Protein AF-M3IQC2-F1 (afdb_monomer_lite)

Organism: NCBI:txid1001598

Radius of gyration: 20.01 Å; chains: 1; bounding box: 44×32×52 Å

Sequence (114 aa):
MTLTRDFWNPELYDILMQLRPGTAAFDFDNTLIRNDFGEAVMESFLLEGVPAYKGDISLLLGENGDKALSSRYQNPDLFRSIVLAQYETIQSKFGLEASYRWSSWIFRDILPKY

Foldseek 3Di:
DDDDPPPDDPVVNVVVVPDDDDDDDFDVAVTVDDHDPVVVVLLVLLLQLLVQQPDQCLVLQDPCRVVLVVCSHVPSVSNSVSLVVSLVVQCVPPNDVRSVVSSCSSCPNVDDPD

Secondary structure (DSSP, 8-state):
----GGGS-HHHHHHHHHPPS------STTTTSSS-HHHHHHHHHHHTT-SS--S-SHHHHGGGHHHHHHHTTT-HHHHHHHHHHHHHHHHHHH-HHHHHHHHGGGGTTTS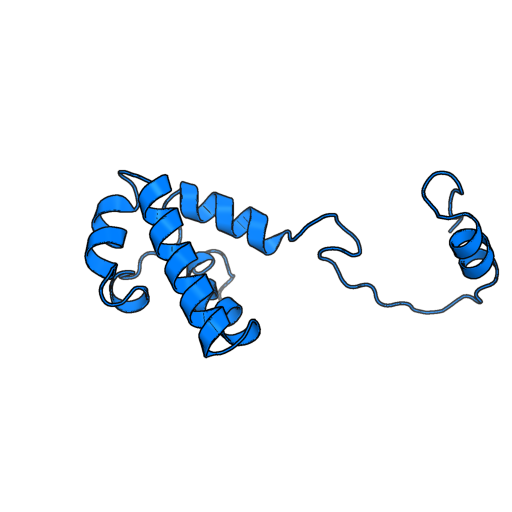---

Structure (mmCIF, N/CA/C/O backbone):
data_AF-M3IQC2-F1
#
_entry.id   AF-M3IQC2-F1
#
loop_
_atom_site.group_PDB
_atom_site.id
_atom_site.type_symbol
_atom_site.label_atom_id
_atom_site.label_alt_id
_atom_site.label_comp_id
_atom_site.label_asym_id
_atom_site.label_entity_id
_atom_site.label_seq_id
_atom_site.pdbx_PDB_ins_code
_atom_site.Cartn_x
_atom_site.Cartn_y
_atom_site.Cartn_z
_atom_site.occupancy
_atom_site.B_iso_or_equiv
_atom_site.auth_seq_id
_atom_site.auth_comp_id
_atom_site.auth_asym_id
_atom_site.auth_atom_id
_atom_site.pdbx_PDB_model_num
ATOM 1 N N . MET A 1 1 ? 20.625 -15.331 -23.340 1.00 54.50 1 MET A N 1
ATOM 2 C CA . MET A 1 1 ? 19.213 -15.006 -23.059 1.00 54.50 1 MET A CA 1
ATOM 3 C C . MET A 1 1 ? 18.643 -14.456 -24.350 1.00 54.50 1 MET A C 1
ATOM 5 O O . MET A 1 1 ? 19.270 -13.564 -24.906 1.00 54.50 1 MET A O 1
ATOM 9 N N . THR A 1 2 ? 17.567 -15.030 -24.878 1.00 69.25 2 THR A N 1
ATOM 10 C CA . THR A 1 2 ? 17.009 -14.615 -26.175 1.00 69.25 2 THR A CA 1
ATOM 11 C C . THR A 1 2 ? 15.663 -13.961 -25.900 1.00 69.25 2 THR A C 1
ATOM 13 O O . THR A 1 2 ? 14.755 -14.634 -25.420 1.00 69.25 2 THR A O 1
ATOM 16 N N . LEU A 1 3 ? 15.562 -12.647 -26.114 1.00 78.62 3 LEU A N 1
ATOM 17 C CA . LEU A 1 3 ? 14.300 -11.919 -25.989 1.00 78.62 3 LEU A CA 1
ATOM 18 C C . LEU A 1 3 ? 13.364 -12.353 -27.126 1.00 78.62 3 LEU A C 1
ATOM 20 O O . LEU A 1 3 ? 13.788 -12.456 -28.275 1.00 78.62 3 LEU A O 1
ATOM 24 N N . THR A 1 4 ? 12.097 -12.615 -26.816 1.00 83.50 4 THR A N 1
ATOM 25 C CA . THR A 1 4 ? 11.059 -12.902 -27.818 1.00 83.50 4 THR A CA 1
ATOM 26 C C . THR A 1 4 ? 10.393 -11.600 -28.251 1.00 83.50 4 THR A C 1
ATOM 28 O O . THR A 1 4 ? 10.013 -10.801 -27.397 1.00 83.50 4 THR A O 1
ATOM 31 N N . ARG A 1 5 ? 10.213 -11.384 -29.559 1.00 85.12 5 ARG A N 1
ATOM 32 C CA . ARG A 1 5 ? 9.647 -10.139 -30.115 1.00 85.12 5 ARG A CA 1
ATOM 33 C C . ARG A 1 5 ? 8.214 -9.849 -29.649 1.00 85.12 5 ARG A C 1
ATOM 35 O O . ARG A 1 5 ? 7.838 -8.687 -29.562 1.00 85.12 5 ARG A O 1
ATOM 42 N N . ASP A 1 6 ? 7.436 -10.881 -29.336 1.00 87.56 6 ASP A N 1
ATOM 43 C CA . ASP A 1 6 ? 5.971 -10.813 -29.203 1.00 87.56 6 ASP A CA 1
ATOM 44 C C . ASP A 1 6 ? 5.452 -9.859 -28.113 1.00 87.56 6 ASP A C 1
ATOM 46 O O . ASP A 1 6 ? 4.305 -9.423 -28.173 1.00 87.56 6 ASP A O 1
ATOM 50 N N . PHE A 1 7 ? 6.293 -9.508 -27.137 1.00 86.12 7 PHE A N 1
ATOM 51 C CA . PHE A 1 7 ? 5.912 -8.692 -25.978 1.00 86.12 7 PHE A CA 1
ATOM 52 C C . PHE A 1 7 ? 6.588 -7.317 -25.934 1.00 86.12 7 PHE A C 1
ATOM 54 O O . PHE A 1 7 ? 6.425 -6.588 -24.958 1.00 86.12 7 PHE A O 1
ATOM 61 N N . TRP A 1 8 ? 7.341 -6.949 -26.975 1.00 89.50 8 TRP A N 1
ATOM 62 C CA . TRP A 1 8 ? 8.081 -5.690 -27.025 1.00 89.50 8 TRP A CA 1
ATOM 63 C C . TRP A 1 8 ? 7.557 -4.776 -28.123 1.00 89.50 8 TRP A C 1
ATOM 65 O O . TRP A 1 8 ? 7.221 -5.212 -29.225 1.00 89.50 8 TRP A O 1
ATOM 75 N N . ASN A 1 9 ? 7.564 -3.471 -27.844 1.00 93.12 9 ASN A N 1
ATOM 76 C CA . ASN A 1 9 ? 7.503 -2.488 -28.916 1.00 93.12 9 ASN A CA 1
ATOM 77 C C . ASN A 1 9 ? 8.666 -2.764 -29.902 1.00 93.12 9 ASN A C 1
ATOM 79 O O . ASN A 1 9 ? 9.793 -2.952 -29.434 1.00 93.12 9 ASN A O 1
ATOM 83 N N . PRO A 1 10 ? 8.425 -2.786 -31.230 1.00 92.19 10 PRO A N 1
ATOM 84 C CA . PRO A 1 10 ? 9.456 -3.122 -32.212 1.00 92.19 10 PRO A CA 1
ATOM 85 C C . PRO A 1 10 ? 10.735 -2.284 -32.098 1.00 92.19 10 PRO A C 1
ATOM 87 O O . PRO A 1 10 ? 11.828 -2.834 -32.173 1.00 92.19 10 PRO A O 1
ATOM 90 N N . GLU A 1 11 ? 10.610 -0.981 -31.853 1.00 93.31 11 GLU A N 1
ATOM 91 C CA . GLU A 1 11 ? 11.754 -0.072 -31.740 1.00 93.31 11 GLU A CA 1
ATOM 92 C C . GLU A 1 11 ? 12.573 -0.365 -30.476 1.00 93.31 11 GLU A C 1
ATOM 94 O O . GLU A 1 11 ? 13.802 -0.403 -30.516 1.00 93.31 11 GLU A O 1
ATOM 99 N N . LEU A 1 12 ? 11.899 -0.650 -29.354 1.00 91.38 12 LEU A N 1
ATOM 100 C CA . LEU A 1 12 ? 12.570 -1.034 -28.108 1.00 91.38 12 LEU A CA 1
ATOM 101 C C . LEU A 1 12 ? 13.261 -2.393 -28.232 1.00 91.38 12 LEU A C 1
ATOM 103 O O . LEU A 1 12 ? 14.366 -2.560 -27.723 1.00 91.38 12 LEU A O 1
ATOM 107 N N . TYR A 1 13 ? 12.639 -3.351 -28.922 1.00 92.06 13 TYR A N 1
ATOM 108 C CA . TYR A 1 13 ? 13.244 -4.655 -29.187 1.00 92.06 13 TYR A CA 1
ATOM 109 C C . TYR A 1 13 ? 14.561 -4.509 -29.959 1.00 92.06 13 TYR A C 1
ATOM 111 O O . TYR A 1 13 ? 15.576 -5.077 -29.552 1.00 92.06 13 TYR A O 1
ATOM 119 N N . ASP A 1 14 ? 14.561 -3.712 -31.030 1.00 91.69 14 ASP A N 1
ATOM 120 C CA . ASP A 1 14 ? 15.750 -3.497 -31.855 1.00 91.69 14 ASP A CA 1
ATOM 121 C C . ASP A 1 14 ? 16.877 -2.823 -31.056 1.00 91.69 14 ASP A C 1
ATOM 123 O O . ASP A 1 14 ? 18.036 -3.225 -31.176 1.00 91.69 14 ASP A O 1
ATOM 127 N N . ILE A 1 15 ? 16.548 -1.866 -30.180 1.00 91.56 15 ILE A N 1
ATOM 128 C CA . ILE A 1 15 ? 17.515 -1.240 -29.265 1.00 91.56 15 ILE A CA 1
ATOM 129 C C . ILE A 1 15 ? 18.092 -2.274 -28.290 1.00 91.56 15 ILE A C 1
ATOM 131 O O . ILE A 1 15 ? 19.312 -2.376 -28.155 1.00 91.56 15 ILE A O 1
ATOM 135 N N . LEU A 1 16 ? 17.241 -3.062 -27.624 1.00 89.06 16 LEU A N 1
ATOM 136 C CA . LEU A 1 16 ? 17.666 -4.052 -26.627 1.00 89.06 16 LEU A CA 1
ATOM 137 C C . LEU A 1 16 ? 18.563 -5.137 -27.234 1.00 89.06 16 LEU A C 1
ATOM 139 O O . LEU A 1 16 ? 19.539 -5.546 -26.607 1.00 89.06 16 LEU A O 1
ATOM 143 N N . MET A 1 17 ? 18.276 -5.566 -28.465 1.00 89.88 17 MET A N 1
ATOM 144 C CA . MET A 1 17 ? 19.075 -6.562 -29.187 1.00 89.88 17 MET A CA 1
ATOM 145 C C . MET A 1 17 ? 20.458 -6.050 -29.617 1.00 89.88 17 MET A C 1
ATOM 147 O O . MET A 1 17 ? 21.343 -6.859 -29.896 1.00 89.88 17 MET A O 1
ATOM 151 N N . GLN A 1 18 ? 20.663 -4.731 -29.663 1.00 90.50 18 GLN A N 1
ATOM 152 C CA . GLN A 1 18 ? 21.952 -4.108 -29.986 1.00 90.50 18 GLN A CA 1
ATOM 153 C C . GLN A 1 18 ? 22.820 -3.833 -28.749 1.00 90.50 18 GLN A C 1
ATOM 155 O O . GLN A 1 18 ? 23.995 -3.474 -28.885 1.00 90.50 18 GLN A O 1
ATOM 160 N N . LEU A 1 19 ? 22.273 -3.989 -27.538 1.00 88.62 19 LEU A N 1
ATOM 161 C CA . LEU A 1 19 ? 23.019 -3.756 -26.307 1.00 88.62 19 LEU A CA 1
ATOM 162 C C . LEU A 1 19 ? 24.120 -4.802 -26.119 1.00 88.62 19 LEU A C 1
ATOM 164 O O . LEU A 1 19 ? 23.962 -5.993 -26.391 1.00 8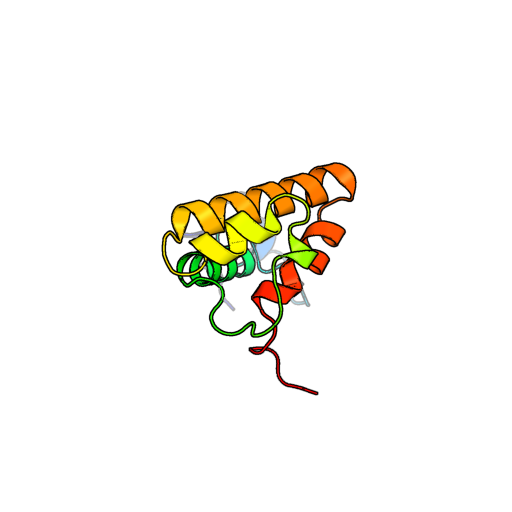8.62 19 LEU A O 1
ATOM 168 N N . ARG A 1 20 ? 25.262 -4.347 -25.599 1.00 88.81 20 ARG A N 1
ATOM 169 C CA . ARG A 1 20 ? 26.341 -5.249 -25.188 1.00 88.81 20 ARG A CA 1
ATOM 170 C C . ARG A 1 20 ? 25.983 -5.898 -23.847 1.00 88.81 20 ARG A C 1
ATOM 172 O O . ARG A 1 20 ? 25.323 -5.252 -23.032 1.00 88.81 20 ARG A O 1
ATOM 179 N N . PRO A 1 21 ? 26.455 -7.127 -23.576 1.00 86.12 21 PRO A N 1
ATOM 180 C CA . PRO A 1 21 ? 26.279 -7.757 -22.274 1.00 86.12 21 PRO A CA 1
ATOM 181 C C . PRO A 1 21 ? 26.771 -6.865 -21.127 1.00 86.12 21 PRO A C 1
ATOM 183 O O . PRO A 1 21 ? 27.841 -6.262 -21.215 1.00 86.12 21 PRO A O 1
ATOM 186 N N . GLY A 1 22 ? 25.995 -6.811 -20.048 1.00 88.06 22 GLY A N 1
ATOM 187 C CA . GLY A 1 22 ? 26.277 -5.997 -18.872 1.00 88.06 22 GLY A CA 1
ATOM 188 C C . GLY A 1 22 ? 25.240 -6.221 -17.774 1.00 88.06 22 GLY A C 1
ATOM 189 O O . GLY A 1 22 ? 24.424 -7.139 -17.860 1.00 88.06 22 GLY A O 1
ATOM 190 N N . THR A 1 23 ? 25.275 -5.370 -16.751 1.00 92.81 23 THR A N 1
ATOM 191 C CA . THR A 1 23 ? 24.315 -5.393 -15.641 1.00 92.81 23 THR A CA 1
ATOM 192 C C . THR A 1 23 ? 23.285 -4.289 -15.829 1.00 92.81 23 THR A C 1
ATOM 194 O O . THR A 1 23 ? 23.644 -3.150 -16.120 1.00 92.81 23 THR A O 1
ATOM 197 N N . ALA A 1 24 ? 22.015 -4.622 -15.624 1.00 90.62 24 ALA A N 1
ATOM 198 C CA . ALA A 1 24 ? 20.911 -3.673 -15.590 1.00 90.62 24 ALA A CA 1
ATOM 199 C C . ALA A 1 24 ? 20.163 -3.812 -14.261 1.00 90.62 24 ALA A C 1
ATOM 201 O O . ALA A 1 24 ? 20.098 -4.903 -13.692 1.00 90.62 24 ALA A O 1
ATOM 202 N N . ALA A 1 25 ? 19.613 -2.702 -13.777 1.00 93.56 25 ALA A N 1
ATOM 203 C CA . ALA A 1 25 ? 18.717 -2.670 -12.634 1.00 93.56 25 ALA A CA 1
ATOM 204 C C . ALA A 1 25 ? 17.326 -2.289 -13.132 1.00 93.56 25 ALA A C 1
ATOM 206 O O . ALA A 1 25 ? 17.182 -1.356 -13.921 1.00 93.56 25 ALA A O 1
ATOM 207 N N . PHE A 1 26 ? 16.326 -3.021 -12.664 1.00 93.69 26 PHE A N 1
ATOM 208 C CA . PHE A 1 26 ? 14.926 -2.741 -12.926 1.00 93.69 26 PHE A CA 1
ATOM 209 C C . PHE A 1 26 ? 14.250 -2.555 -11.584 1.00 93.69 26 PHE A C 1
ATOM 211 O O . PHE A 1 26 ? 14.502 -3.326 -10.654 1.00 93.69 26 PHE A O 1
ATOM 218 N N . ASP A 1 27 ? 13.416 -1.530 -11.499 1.00 92.56 27 ASP A N 1
ATOM 219 C CA . ASP A 1 27 ? 12.463 -1.438 -10.407 1.00 92.56 27 ASP A CA 1
ATOM 220 C C . ASP A 1 27 ? 11.473 -2.612 -10.486 1.00 92.56 27 ASP A C 1
ATOM 222 O O . ASP A 1 27 ? 11.354 -3.261 -11.528 1.00 92.56 27 ASP A O 1
ATOM 226 N N . PHE A 1 28 ? 10.791 -2.930 -9.394 1.00 91.06 28 PHE A N 1
ATOM 227 C CA . PHE A 1 28 ? 9.875 -4.065 -9.352 1.00 91.06 28 PHE A CA 1
ATOM 228 C C . PHE A 1 28 ? 8.456 -3.644 -9.737 1.00 91.06 28 PHE A C 1
ATOM 230 O O . PHE A 1 28 ? 7.948 -4.045 -10.792 1.00 91.06 28 PHE A O 1
ATOM 237 N N . ASP A 1 29 ? 7.844 -2.800 -8.912 1.00 89.56 29 ASP A N 1
ATOM 238 C CA . ASP A 1 29 ? 6.468 -2.346 -9.073 1.00 89.56 29 ASP A CA 1
ATOM 239 C C . ASP A 1 29 ? 6.327 -1.439 -10.301 1.00 89.56 29 ASP A C 1
ATOM 241 O O . ASP A 1 29 ? 7.190 -0.617 -10.611 1.00 89.56 29 ASP A O 1
ATOM 245 N N . ASN A 1 30 ? 5.252 -1.638 -11.066 1.00 90.56 30 ASN A N 1
ATOM 246 C CA . ASN A 1 30 ? 4.999 -0.972 -12.353 1.00 90.56 30 ASN A CA 1
ATOM 247 C C . ASN A 1 30 ? 6.123 -1.074 -13.412 1.00 90.56 30 ASN A C 1
ATOM 249 O O . ASN A 1 30 ? 6.050 -0.393 -14.437 1.00 90.56 30 ASN A O 1
ATOM 253 N N . THR A 1 31 ? 7.131 -1.928 -13.204 1.00 92.00 31 THR A N 1
ATOM 254 C CA . THR A 1 31 ? 8.263 -2.115 -14.126 1.00 92.00 31 THR A CA 1
ATOM 255 C C . THR A 1 31 ? 8.436 -3.583 -14.508 1.00 92.00 31 THR A C 1
ATOM 257 O O . THR A 1 31 ? 8.312 -3.927 -15.683 1.00 92.00 31 THR A O 1
ATOM 260 N N . LEU A 1 32 ? 8.699 -4.465 -13.539 1.00 91.94 32 LEU A N 1
ATOM 261 C CA . LEU A 1 32 ? 8.779 -5.916 -13.765 1.00 91.94 32 LEU A CA 1
ATOM 262 C C . LEU A 1 32 ? 7.417 -6.593 -13.630 1.00 91.94 32 LEU A C 1
ATOM 264 O O . LEU A 1 32 ? 7.167 -7.620 -14.263 1.00 91.94 32 LEU A O 1
ATOM 268 N N . ILE A 1 33 ? 6.541 -6.010 -12.818 1.00 91.31 33 ILE A N 1
ATOM 269 C CA . ILE A 1 33 ? 5.155 -6.431 -12.672 1.00 91.31 33 ILE A CA 1
ATOM 270 C C . ILE A 1 33 ? 4.213 -5.277 -12.997 1.00 91.31 33 ILE A C 1
ATOM 272 O O . ILE A 1 33 ? 4.592 -4.106 -13.005 1.00 91.31 33 ILE A O 1
ATOM 276 N N . ARG A 1 34 ? 2.954 -5.614 -13.271 1.00 89.06 34 ARG A N 1
ATOM 277 C CA . ARG A 1 34 ? 1.894 -4.618 -13.414 1.00 89.06 34 ARG A CA 1
ATOM 278 C C . ARG A 1 34 ? 1.337 -4.275 -12.032 1.00 89.06 34 ARG A C 1
ATOM 280 O O . ARG A 1 34 ? 0.956 -5.194 -11.310 1.00 89.06 34 ARG A O 1
ATOM 287 N N . ASN A 1 35 ? 1.183 -2.980 -11.754 1.00 90.19 35 ASN A N 1
ATOM 288 C CA . ASN A 1 35 ? 0.752 -2.422 -10.467 1.00 90.19 35 ASN A CA 1
ATOM 289 C C . ASN A 1 35 ? 1.798 -2.623 -9.353 1.00 90.19 35 ASN A C 1
ATOM 291 O O . ASN A 1 35 ? 2.955 -2.935 -9.640 1.00 90.19 35 ASN A O 1
ATOM 295 N N . ASP A 1 36 ? 1.378 -2.393 -8.108 1.00 89.38 36 ASP A N 1
ATOM 296 C CA . ASP A 1 36 ? 2.207 -2.436 -6.906 1.00 89.38 36 ASP A CA 1
ATOM 297 C C . ASP A 1 36 ? 1.828 -3.642 -6.027 1.00 89.38 36 ASP A C 1
ATOM 299 O O . ASP A 1 36 ? 0.670 -3.817 -5.627 1.00 89.38 36 ASP A O 1
ATOM 303 N N . PHE A 1 37 ? 2.799 -4.518 -5.764 1.00 86.19 37 PHE A N 1
ATOM 304 C CA . PHE A 1 37 ? 2.597 -5.708 -4.941 1.00 86.19 37 PHE A CA 1
ATOM 305 C C . PHE A 1 37 ? 2.357 -5.355 -3.470 1.00 86.19 37 PHE A C 1
ATOM 307 O O . PHE A 1 37 ? 1.526 -5.986 -2.813 1.00 86.19 37 PHE A O 1
ATOM 314 N N . GLY A 1 38 ? 3.059 -4.347 -2.953 1.00 86.38 38 GLY A N 1
ATOM 315 C CA . GLY A 1 38 ? 2.889 -3.862 -1.588 1.00 86.38 38 GLY A CA 1
ATOM 316 C C . GLY A 1 38 ? 1.479 -3.328 -1.351 1.00 86.38 38 GLY A C 1
ATOM 317 O O . GLY A 1 38 ? 0.855 -3.695 -0.353 1.00 86.38 38 GLY A O 1
ATOM 318 N N . GLU A 1 39 ? 0.942 -2.543 -2.288 1.00 87.00 39 GLU A N 1
ATOM 319 C CA . GLU A 1 39 ? -0.443 -2.058 -2.239 1.00 87.00 39 GLU A CA 1
ATOM 320 C C . GLU A 1 39 ? -1.454 -3.209 -2.293 1.00 87.00 39 GLU A C 1
ATOM 322 O O . GLU A 1 39 ? -2.409 -3.223 -1.516 1.00 87.00 39 GLU A O 1
ATOM 327 N N . ALA A 1 40 ? -1.236 -4.213 -3.149 1.00 90.06 40 ALA A N 1
ATOM 328 C CA . ALA A 1 40 ? -2.124 -5.373 -3.235 1.00 90.06 40 ALA A CA 1
ATOM 329 C C . ALA A 1 40 ? -2.151 -6.194 -1.930 1.00 90.06 40 ALA A C 1
ATOM 331 O O . ALA A 1 40 ? -3.214 -6.637 -1.489 1.00 90.06 40 ALA A O 1
ATOM 332 N N . VAL A 1 41 ? -0.996 -6.382 -1.284 1.00 89.75 41 VAL A N 1
ATOM 333 C CA . VAL A 1 41 ? -0.914 -7.057 0.022 1.00 89.75 41 VAL A CA 1
ATOM 334 C C . VAL A 1 41 ? -1.548 -6.201 1.121 1.00 89.75 41 VAL A C 1
ATOM 336 O O . VAL A 1 41 ? -2.299 -6.727 1.944 1.00 89.75 41 VAL A O 1
ATOM 339 N N . MET A 1 42 ? -1.292 -4.887 1.120 1.00 91.81 42 MET A N 1
ATOM 340 C CA . MET A 1 42 ? -1.921 -3.945 2.048 1.00 91.81 42 MET A CA 1
ATOM 341 C C . MET A 1 42 ? -3.446 -4.041 1.965 1.00 91.81 42 MET A C 1
ATOM 343 O O . MET A 1 42 ? -4.102 -4.189 2.992 1.00 91.81 42 MET A O 1
ATOM 347 N N . GLU A 1 43 ? -3.998 -4.012 0.752 1.00 92.88 43 GLU A N 1
ATOM 348 C CA . GLU A 1 43 ? -5.433 -4.121 0.490 1.00 92.88 43 GLU A CA 1
ATOM 349 C C . GLU A 1 43 ? -6.031 -5.385 1.124 1.00 92.88 43 GLU A C 1
ATOM 351 O O . GLU A 1 43 ? -7.023 -5.306 1.851 1.00 92.88 43 GLU A O 1
ATOM 356 N N . SER A 1 44 ? -5.387 -6.542 0.928 1.00 92.94 44 SER A N 1
ATOM 357 C CA . SER A 1 44 ? -5.816 -7.807 1.539 1.00 92.94 44 SER A CA 1
ATOM 358 C C . SER A 1 44 ? -5.836 -7.723 3.066 1.00 92.94 44 SER A C 1
ATOM 360 O O . SER A 1 44 ? -6.809 -8.124 3.702 1.00 92.94 44 SER A O 1
ATOM 362 N N . PHE A 1 45 ? -4.793 -7.157 3.679 1.00 94.31 45 PHE A N 1
ATOM 363 C CA . PHE A 1 45 ? -4.728 -7.037 5.136 1.00 94.31 45 PHE A CA 1
ATOM 364 C C . PHE A 1 45 ? -5.755 -6.067 5.696 1.00 94.31 45 PHE A C 1
ATOM 366 O O . PHE A 1 45 ? -6.300 -6.329 6.767 1.00 94.31 45 PHE A O 1
ATOM 373 N N . LEU A 1 46 ? -6.058 -4.973 5.000 1.00 95.12 46 LEU A N 1
ATOM 374 C CA . LEU A 1 46 ? -7.108 -4.057 5.435 1.00 95.12 46 LEU A CA 1
ATOM 375 C C . LEU A 1 46 ? -8.480 -4.739 5.429 1.00 95.12 46 LEU A C 1
ATOM 377 O O . LEU A 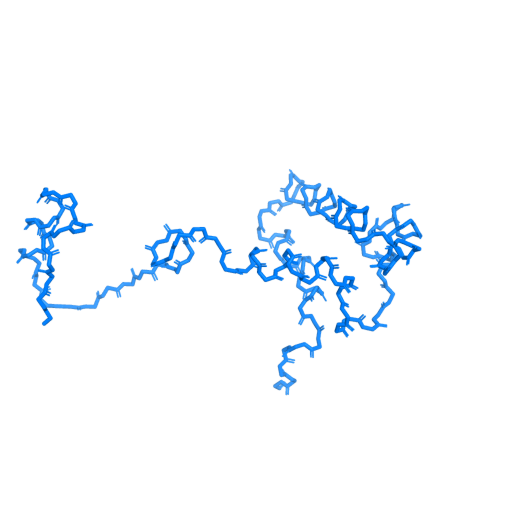1 46 ? -9.230 -4.582 6.390 1.00 95.12 46 LEU A O 1
ATOM 381 N N . LEU A 1 47 ? -8.774 -5.557 4.417 1.00 94.81 47 LEU A N 1
ATOM 382 C CA . LEU A 1 47 ? -10.017 -6.334 4.346 1.00 94.81 47 LEU A CA 1
ATOM 383 C C . LEU A 1 47 ? -10.116 -7.428 5.426 1.00 94.81 47 LEU A C 1
ATOM 385 O O . LEU A 1 47 ? -11.214 -7.839 5.793 1.00 94.81 47 LEU A O 1
ATOM 389 N N . GLU A 1 48 ? -8.989 -7.868 5.982 1.00 93.88 48 GLU A N 1
ATOM 390 C CA . GLU A 1 48 ? -8.931 -8.820 7.100 1.00 93.88 48 GLU A CA 1
ATOM 391 C C . GLU A 1 48 ? -8.839 -8.140 8.480 1.00 93.88 48 GLU A C 1
ATOM 393 O O . GLU A 1 48 ? -8.740 -8.811 9.511 1.00 93.88 48 GLU A O 1
ATOM 398 N N . GLY A 1 49 ? -8.844 -6.804 8.531 1.00 92.56 49 GLY A N 1
ATOM 399 C CA . GLY A 1 49 ? -8.691 -6.055 9.777 1.00 92.56 49 GLY A CA 1
ATOM 400 C C . GLY A 1 49 ? -7.270 -6.097 10.350 1.00 92.56 49 GLY A C 1
ATOM 401 O O . GLY A 1 49 ? -7.088 -5.927 11.552 1.00 92.56 49 GLY A O 1
ATOM 402 N N . VAL A 1 50 ? -6.244 -6.321 9.529 1.00 92.25 50 VAL A N 1
ATOM 403 C CA . VAL A 1 50 ? -4.821 -6.377 9.913 1.00 92.25 50 VAL A CA 1
ATOM 404 C C . VAL A 1 50 ? -4.598 -7.367 11.068 1.00 92.25 50 VAL A C 1
ATOM 406 O O . VAL A 1 50 ? -4.219 -6.967 12.171 1.00 92.25 50 VAL A O 1
ATOM 409 N N . PRO A 1 51 ? -4.866 -8.668 10.877 1.00 84.75 51 PRO A N 1
ATOM 410 C CA . PRO A 1 51 ? -4.945 -9.632 11.977 1.00 84.75 51 PRO A CA 1
ATOM 411 C C . PRO A 1 51 ? -3.613 -9.827 12.714 1.00 84.75 51 PRO A C 1
ATOM 413 O O . PRO A 1 51 ? -3.613 -10.219 13.886 1.00 84.75 51 PRO A O 1
ATOM 416 N N . ALA A 1 52 ? -2.489 -9.543 12.051 1.00 84.88 52 ALA A N 1
ATOM 417 C CA . ALA A 1 52 ? -1.151 -9.632 12.621 1.00 84.88 52 ALA A CA 1
ATOM 418 C C . ALA A 1 52 ? -0.941 -8.586 13.730 1.00 84.88 52 ALA A C 1
ATOM 420 O O . ALA A 1 52 ? -0.581 -8.957 14.841 1.00 84.88 52 ALA A O 1
ATOM 421 N N . TYR A 1 53 ? -1.294 -7.319 13.483 1.00 87.31 53 TYR A N 1
ATOM 422 C CA . TYR A 1 53 ? -1.024 -6.212 14.400 1.00 87.31 53 TYR A CA 1
ATOM 423 C C . TYR A 1 53 ? -1.843 -6.298 15.697 1.00 87.31 53 TYR A C 1
ATOM 425 O O . TYR A 1 53 ? -3.066 -6.126 15.696 1.00 87.31 53 TYR A O 1
ATOM 433 N N . LYS A 1 54 ? -1.178 -6.505 16.838 1.00 84.62 54 LYS A N 1
ATOM 434 C CA . LYS A 1 54 ? -1.842 -6.592 18.160 1.00 84.62 54 LYS A CA 1
ATOM 435 C C . LYS A 1 54 ? -1.883 -5.287 18.960 1.00 84.62 54 LYS A C 1
ATOM 437 O O . LYS A 1 54 ? -2.459 -5.267 20.044 1.00 84.62 54 LYS A O 1
ATOM 442 N N . GLY A 1 55 ? -1.278 -4.214 18.453 1.00 83.88 55 GLY A N 1
ATOM 443 C CA . GLY A 1 55 ? -1.276 -2.914 19.122 1.00 83.88 55 GLY A CA 1
ATOM 444 C C . GLY A 1 55 ? -2.614 -2.176 19.031 1.00 83.88 55 GLY A C 1
ATOM 445 O O . GLY A 1 55 ? -3.512 -2.550 18.270 1.00 83.88 55 GLY A O 1
ATOM 446 N N . ASP A 1 56 ? -2.715 -1.079 19.780 1.00 87.06 56 ASP A N 1
ATOM 447 C CA . ASP A 1 56 ? -3.823 -0.135 19.657 1.00 87.06 56 ASP A CA 1
ATOM 448 C C . ASP A 1 56 ? -3.659 0.701 18.377 1.00 87.06 56 ASP A C 1
ATOM 450 O O . ASP A 1 56 ? -2.648 1.382 18.183 1.00 87.06 56 ASP A O 1
ATOM 454 N N . ILE A 1 57 ? -4.638 0.601 17.477 1.00 90.19 57 ILE A N 1
ATOM 455 C CA . ILE A 1 57 ? -4.657 1.331 16.203 1.00 90.19 57 ILE A CA 1
ATOM 456 C C . ILE A 1 57 ? -5.279 2.721 16.331 1.00 90.19 57 ILE A C 1
ATOM 458 O O . ILE A 1 57 ? -5.104 3.541 15.431 1.00 90.19 57 ILE A O 1
ATOM 462 N N . SER A 1 58 ? -5.992 3.006 17.426 1.00 89.06 58 SER A N 1
ATOM 463 C CA . SER A 1 58 ? -6.697 4.278 17.595 1.00 89.06 58 SER A CA 1
ATOM 464 C C . SER A 1 58 ? -5.721 5.460 17.550 1.00 89.06 58 SER A C 1
ATOM 466 O O . SER A 1 58 ? -5.938 6.433 16.829 1.00 89.06 58 SER A O 1
ATOM 468 N N . LEU A 1 59 ? -4.564 5.299 18.197 1.00 87.19 59 LEU A N 1
ATOM 469 C CA . LEU A 1 59 ? -3.466 6.266 18.225 1.00 87.19 59 LEU A CA 1
ATOM 470 C C . LEU A 1 59 ? -2.860 6.549 16.842 1.00 87.19 59 LEU A C 1
ATOM 472 O O . LEU A 1 59 ? -2.315 7.627 16.618 1.00 87.19 59 LEU A O 1
ATOM 476 N N . LEU A 1 60 ? -2.944 5.595 15.911 1.00 90.06 60 LEU A N 1
ATOM 477 C CA . LEU A 1 60 ? -2.382 5.718 14.561 1.00 90.06 60 LEU A CA 1
ATOM 478 C C . LEU A 1 60 ? -3.312 6.471 13.602 1.00 90.06 60 LEU A C 1
ATOM 480 O O . LEU A 1 60 ? -2.857 6.949 12.561 1.00 90.06 60 LEU A O 1
ATOM 484 N N . LEU A 1 61 ? -4.599 6.549 13.949 1.00 91.75 61 LEU A N 1
ATOM 485 C CA . LEU A 1 61 ? -5.684 7.065 13.110 1.00 91.75 61 LEU A CA 1
ATOM 486 C C . LEU A 1 61 ? -6.337 8.332 13.693 1.00 91.75 61 LEU A C 1
ATOM 488 O O . LEU A 1 61 ? -7.314 8.837 13.137 1.00 91.75 61 LEU A O 1
ATOM 492 N N . GLY A 1 62 ? -5.787 8.863 14.790 1.00 87.19 62 GLY A N 1
ATOM 493 C CA . GLY A 1 62 ? -6.197 10.130 15.393 1.00 87.19 62 GLY A CA 1
ATOM 494 C C . GLY A 1 62 ? -7.684 10.156 15.743 1.00 87.19 62 GLY A C 1
ATOM 495 O O . GLY A 1 62 ? -8.196 9.250 16.393 1.00 87.19 62 GLY A O 1
ATOM 496 N N . GLU A 1 63 ? -8.391 11.187 15.279 1.00 88.75 63 GLU A N 1
ATOM 497 C CA . GLU A 1 63 ? -9.821 11.397 15.560 1.00 88.75 63 GLU A CA 1
ATOM 498 C C . GLU A 1 63 ? -10.724 10.262 15.047 1.00 88.75 63 GLU A C 1
ATOM 500 O O . GLU A 1 63 ? -11.801 10.033 15.591 1.00 88.75 63 GLU A O 1
ATOM 505 N N . ASN A 1 64 ? -10.286 9.510 14.031 1.00 92.31 64 ASN A N 1
ATOM 506 C CA . ASN A 1 64 ? -11.031 8.362 13.509 1.00 92.31 64 ASN A CA 1
ATOM 507 C C . ASN A 1 64 ? -10.677 7.042 14.211 1.00 92.31 64 ASN A C 1
ATOM 509 O O . ASN A 1 64 ? -11.204 5.991 13.837 1.00 92.31 64 ASN A O 1
ATOM 513 N N . GLY A 1 65 ? -9.800 7.077 15.217 1.00 92.50 65 GLY A N 1
ATOM 514 C CA . GLY A 1 65 ? -9.256 5.900 15.883 1.00 92.50 65 GLY A CA 1
ATOM 515 C C . GLY A 1 65 ? -10.310 4.970 16.477 1.00 92.50 65 GLY A C 1
ATOM 516 O O . GLY A 1 65 ? -10.305 3.776 16.181 1.00 92.50 65 GLY A O 1
ATOM 517 N N . ASP A 1 66 ? -11.261 5.509 17.240 1.00 93.75 66 ASP A N 1
ATOM 518 C CA . ASP A 1 66 ? -12.322 4.713 17.878 1.00 93.75 66 ASP A CA 1
ATOM 519 C C . ASP A 1 66 ? -13.257 4.068 16.847 1.00 93.75 66 ASP A C 1
ATOM 521 O O . ASP A 1 66 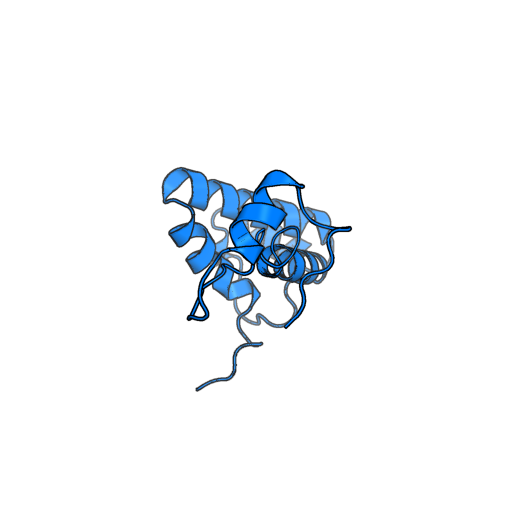? -13.683 2.912 16.972 1.00 93.75 66 ASP A O 1
ATOM 525 N N . LYS A 1 67 ? -13.551 4.802 15.770 1.00 94.88 67 LYS A N 1
ATOM 526 C CA . LYS A 1 67 ? -14.368 4.309 14.659 1.00 94.88 67 LYS A CA 1
ATOM 527 C C . LYS A 1 67 ? -13.644 3.208 13.884 1.00 94.88 67 LYS A C 1
ATOM 529 O O . LYS A 1 67 ? -14.262 2.214 13.506 1.00 94.88 67 LYS A O 1
ATOM 534 N N . ALA A 1 68 ? -12.341 3.350 13.669 1.00 94.62 68 ALA A N 1
ATOM 535 C CA . ALA A 1 68 ? -11.531 2.313 13.045 1.00 94.62 68 ALA A CA 1
ATOM 536 C C . ALA A 1 68 ? -11.456 1.061 13.924 1.00 94.62 68 ALA A C 1
ATOM 538 O O . ALA A 1 68 ? -11.664 -0.044 13.434 1.00 94.62 68 ALA A O 1
ATOM 539 N N . LEU A 1 69 ? -11.238 1.225 15.231 1.00 93.38 69 LEU A N 1
ATOM 540 C CA . LEU A 1 69 ? -11.155 0.114 16.177 1.00 93.38 69 LEU A CA 1
ATOM 541 C C . LEU A 1 69 ? -12.460 -0.689 16.243 1.00 93.38 69 LEU A C 1
ATOM 543 O O . LEU A 1 69 ? -12.424 -1.918 16.235 1.00 93.38 69 LEU A O 1
ATOM 547 N N . SER A 1 70 ? -13.604 -0.003 16.260 1.00 94.19 70 SER A N 1
ATOM 548 C CA . SER A 1 70 ? -14.932 -0.634 16.310 1.00 94.19 70 SER A CA 1
ATOM 549 C C . SER A 1 70 ? -15.390 -1.261 14.989 1.00 94.19 70 SER A C 1
ATOM 551 O O . SER A 1 70 ? -16.258 -2.131 15.012 1.00 94.19 70 SER A O 1
ATOM 553 N N . SER A 1 71 ? -14.831 -0.841 13.849 1.00 95.31 71 SER A N 1
ATOM 554 C CA . SER A 1 71 ? -15.151 -1.398 12.523 1.00 95.31 71 SER A CA 1
ATOM 555 C C . SER A 1 71 ? -14.156 -2.450 12.036 1.00 95.31 71 SER A C 1
ATOM 557 O O . SER A 1 71 ? -14.498 -3.218 11.141 1.00 95.31 71 SER A O 1
ATOM 559 N N . ARG A 1 72 ? -12.967 -2.531 12.645 1.00 93.31 72 ARG A N 1
ATOM 560 C CA . ARG A 1 72 ? -11.817 -3.345 12.220 1.00 93.3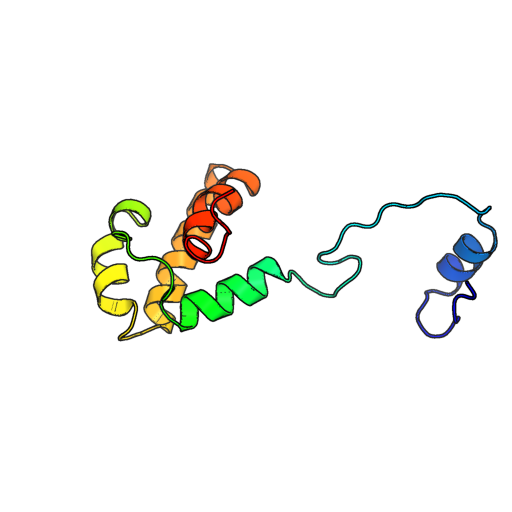1 72 ARG A CA 1
ATOM 561 C C . ARG A 1 72 ? -12.155 -4.756 11.735 1.00 93.31 72 ARG A C 1
ATOM 563 O O . ARG A 1 72 ? -11.630 -5.171 10.711 1.00 93.31 72 ARG A O 1
ATOM 570 N N . TYR A 1 73 ? -13.016 -5.478 12.453 1.00 93.31 73 TYR A N 1
ATOM 571 C CA . TYR A 1 73 ? -13.410 -6.853 12.106 1.00 93.31 73 TYR A CA 1
ATOM 572 C C . TYR A 1 73 ? -14.907 -6.997 11.798 1.00 93.31 73 TYR A C 1
ATOM 574 O O . TYR A 1 73 ? -15.354 -8.043 11.340 1.00 93.31 73 TYR A O 1
ATOM 582 N N . GLN A 1 74 ? -15.695 -5.961 12.079 1.00 94.81 74 GLN A N 1
ATOM 583 C CA . GLN A 1 74 ? -17.151 -5.951 11.958 1.00 94.81 74 GLN A CA 1
ATOM 584 C C . GLN A 1 74 ? -17.609 -5.352 10.627 1.00 94.81 74 GLN A C 1
ATOM 586 O O . GLN A 1 74 ? -18.669 -5.706 10.121 1.00 94.81 74 GLN A O 1
ATOM 591 N N . ASN A 1 75 ? -16.827 -4.420 10.080 1.00 96.50 75 ASN A N 1
ATOM 592 C CA . ASN A 1 75 ? -17.083 -3.755 8.812 1.00 96.50 75 ASN A CA 1
ATOM 593 C C . ASN A 1 75 ? -15.743 -3.417 8.127 1.00 96.50 75 ASN A C 1
ATOM 595 O O . ASN A 1 75 ? -15.259 -2.284 8.243 1.00 96.50 75 ASN A O 1
ATOM 599 N N . PRO A 1 76 ? -15.134 -4.398 7.433 1.00 94.81 76 PRO A N 1
ATOM 600 C CA . PRO A 1 76 ? -13.826 -4.227 6.811 1.00 94.81 76 PRO A CA 1
ATOM 601 C C . PRO A 1 76 ? -13.769 -3.103 5.776 1.00 94.81 76 PRO A C 1
ATOM 603 O O . PRO A 1 76 ? -12.773 -2.390 5.722 1.00 94.81 76 PRO A O 1
ATOM 606 N N . ASP A 1 77 ? -14.841 -2.876 5.011 1.00 96.62 77 ASP A N 1
ATOM 607 C CA . ASP A 1 77 ? -14.898 -1.791 4.021 1.00 96.62 77 ASP A CA 1
ATOM 608 C C . ASP A 1 77 ? -14.791 -0.414 4.685 1.00 96.62 77 ASP A C 1
ATOM 610 O O . ASP A 1 77 ? -14.049 0.463 4.231 1.00 96.62 77 ASP A O 1
ATOM 614 N N . LEU A 1 78 ? -15.498 -0.229 5.806 1.00 96.44 78 LEU A N 1
ATOM 615 C CA . LEU A 1 78 ? -15.411 0.996 6.592 1.00 96.44 78 LEU A CA 1
ATOM 616 C C . LEU A 1 78 ? -14.013 1.165 7.188 1.00 96.44 78 LEU A C 1
ATOM 618 O O . LEU A 1 78 ? -13.429 2.240 7.053 1.00 96.44 78 LEU A O 1
ATOM 622 N N . PHE A 1 79 ? -13.469 0.117 7.806 1.00 96.88 79 PHE A N 1
ATOM 623 C CA . PHE A 1 79 ? -12.123 0.144 8.373 1.00 96.88 79 PHE A CA 1
ATOM 624 C C . PHE A 1 79 ? -11.072 0.498 7.310 1.00 96.88 79 PHE A C 1
ATOM 626 O O . PHE A 1 79 ? -10.323 1.461 7.482 1.00 96.88 79 PHE A O 1
ATOM 633 N N . ARG A 1 80 ? -11.089 -0.200 6.170 1.00 96.38 80 ARG A N 1
ATOM 634 C CA . ARG A 1 80 ? -10.255 0.074 4.996 1.00 96.38 80 ARG A CA 1
ATOM 635 C C . ARG A 1 80 ? -10.363 1.534 4.562 1.00 96.38 80 ARG A C 1
ATOM 637 O O . ARG A 1 80 ? -9.340 2.194 4.410 1.00 96.38 80 ARG A O 1
ATOM 644 N N . SER A 1 81 ? -11.581 2.058 4.397 1.00 97.00 81 SER A N 1
ATOM 645 C CA . SER A 1 81 ? -11.785 3.447 3.958 1.00 97.00 81 SER A CA 1
ATOM 646 C C . SER A 1 81 ? -11.174 4.472 4.919 1.00 97.00 81 SER A C 1
ATOM 648 O O . SER A 1 81 ? -10.596 5.460 4.474 1.00 97.00 81 SER A O 1
ATOM 650 N N . ILE A 1 82 ? -11.242 4.220 6.232 1.00 96.81 82 ILE A N 1
ATOM 651 C CA . ILE A 1 82 ? -10.663 5.102 7.249 1.00 96.81 82 ILE A CA 1
ATOM 652 C C . ILE A 1 82 ? -9.135 5.076 7.166 1.00 96.81 82 ILE A C 1
ATOM 654 O O . ILE A 1 82 ? -8.497 6.129 7.204 1.00 96.81 82 ILE A O 1
ATOM 658 N N . VAL A 1 83 ? -8.546 3.884 7.043 1.00 96.38 83 VAL A N 1
ATOM 659 C CA . VAL A 1 83 ? -7.090 3.730 6.964 1.00 96.38 83 VAL A CA 1
ATOM 660 C C . VAL A 1 83 ? -6.541 4.372 5.688 1.00 96.38 83 VAL A C 1
ATOM 662 O O . VAL A 1 83 ? -5.564 5.116 5.765 1.00 96.38 83 VAL A O 1
ATOM 665 N N . LEU A 1 84 ? -7.187 4.157 4.538 1.00 95.50 84 LEU A N 1
ATOM 666 C CA . LEU A 1 84 ? -6.772 4.764 3.269 1.00 95.50 84 LEU A CA 1
ATOM 667 C C . LEU A 1 84 ? -6.936 6.287 3.273 1.00 95.50 84 LEU A C 1
ATOM 669 O O . LEU A 1 84 ? -6.022 6.991 2.856 1.00 95.50 84 LEU A O 1
ATOM 673 N N . ALA A 1 85 ? -8.020 6.823 3.839 1.00 96.00 85 ALA A N 1
ATOM 674 C CA . ALA A 1 85 ? -8.180 8.272 3.975 1.00 96.00 85 ALA A CA 1
ATOM 675 C C . ALA A 1 85 ? -7.068 8.901 4.840 1.00 96.00 85 ALA A C 1
ATOM 677 O O . ALA A 1 85 ? -6.584 10.003 4.556 1.00 96.00 85 ALA A O 1
ATOM 678 N N . GLN A 1 86 ? -6.621 8.197 5.888 1.00 95.50 86 GLN A N 1
ATOM 679 C CA . GLN A 1 86 ? -5.482 8.639 6.692 1.00 95.50 86 GLN A CA 1
ATOM 680 C C . GLN A 1 86 ? -4.165 8.547 5.908 1.00 95.50 86 GLN A C 1
ATOM 682 O O . GLN A 1 86 ? -3.357 9.478 5.979 1.00 95.50 86 GLN A O 1
ATOM 687 N N . TYR A 1 87 ? -3.960 7.472 5.141 1.00 94.81 87 TYR A N 1
ATOM 688 C CA . TYR A 1 87 ? -2.807 7.317 4.250 1.00 94.81 87 TYR A CA 1
ATOM 689 C C . TYR A 1 87 ? -2.713 8.487 3.261 1.00 94.81 87 TYR A C 1
ATOM 691 O O . TYR A 1 87 ? -1.687 9.165 3.208 1.00 94.81 87 TYR A O 1
ATOM 699 N N . GLU A 1 88 ? -3.805 8.782 2.551 1.00 94.81 88 GLU A N 1
ATOM 700 C CA . GLU A 1 88 ? -3.909 9.882 1.585 1.00 94.81 88 GLU A CA 1
ATOM 701 C C . GLU A 1 88 ? -3.653 11.242 2.244 1.00 94.81 88 GLU A C 1
ATOM 703 O O . GLU A 1 88 ? -2.936 12.084 1.701 1.00 94.81 88 GLU A O 1
ATOM 708 N N . THR A 1 89 ? -4.170 11.448 3.459 1.00 95.69 89 THR A N 1
ATOM 709 C CA . THR A 1 89 ? -3.915 12.671 4.233 1.00 95.69 89 THR A CA 1
ATOM 710 C C . THR A 1 89 ? -2.429 12.841 4.546 1.00 95.69 89 THR A C 1
ATOM 712 O O . THR A 1 89 ? -1.892 13.945 4.426 1.00 95.69 89 THR A O 1
ATOM 715 N N . ILE A 1 90 ? -1.747 11.768 4.957 1.00 95.44 90 ILE A N 1
ATOM 716 C CA . ILE A 1 90 ? -0.310 11.796 5.252 1.00 95.44 90 ILE A CA 1
ATOM 717 C C . ILE A 1 90 ? 0.485 12.023 3.970 1.00 95.44 90 ILE A C 1
ATOM 719 O O . ILE A 1 90 ? 1.360 12.885 3.953 1.00 95.44 90 ILE A O 1
ATOM 723 N N . GLN A 1 91 ? 0.149 11.317 2.891 1.00 95.75 91 GLN A N 1
ATOM 724 C CA . GLN A 1 91 ? 0.807 11.462 1.597 1.00 95.75 91 GLN A CA 1
ATOM 725 C C . GLN A 1 91 ? 0.675 12.890 1.064 1.00 95.75 91 GLN A C 1
ATOM 727 O O . GLN A 1 91 ? 1.664 13.488 0.643 1.00 95.75 91 GLN A O 1
ATOM 732 N N . SER A 1 92 ? -0.523 13.474 1.140 1.00 96.81 92 SER A N 1
ATOM 733 C CA . SER A 1 92 ? -0.771 14.843 0.685 1.00 96.81 92 SER A CA 1
ATOM 734 C C . SER A 1 92 ? -0.018 15.891 1.507 1.00 96.81 92 SER A C 1
ATOM 736 O O . SER A 1 92 ? 0.321 16.940 0.964 1.00 96.81 92 SER A O 1
ATOM 738 N N . LYS A 1 93 ? 0.218 15.651 2.804 1.00 97.00 93 LYS A N 1
ATOM 739 C CA . LYS A 1 93 ? 0.876 16.618 3.701 1.00 97.00 93 LYS A CA 1
ATOM 740 C C . LYS A 1 93 ? 2.392 16.459 3.764 1.00 97.00 93 LYS A C 1
ATOM 742 O O . LYS A 1 93 ? 3.099 17.451 3.909 1.00 97.00 93 LYS A O 1
ATOM 747 N N . PHE A 1 94 ? 2.880 15.224 3.701 1.00 96.88 94 PHE A N 1
ATOM 748 C CA . PHE A 1 94 ? 4.261 14.868 4.033 1.00 96.88 94 PHE A CA 1
ATOM 749 C C . PHE A 1 94 ? 4.965 14.062 2.934 1.00 96.88 94 PHE A C 1
ATOM 751 O O . PHE A 1 94 ? 6.155 13.780 3.057 1.00 96.88 94 PHE A O 1
ATOM 758 N N . GLY A 1 95 ? 4.264 13.719 1.852 1.00 95.31 95 GLY A N 1
ATOM 759 C CA . GLY A 1 95 ? 4.808 12.992 0.711 1.00 95.31 95 GLY A CA 1
ATOM 760 C C . GLY A 1 95 ? 4.724 11.469 0.832 1.00 95.31 95 GLY A C 1
ATOM 761 O O . GLY A 1 95 ? 4.384 10.907 1.874 1.00 95.31 95 GLY A O 1
ATOM 762 N N . LEU A 1 96 ? 5.059 10.808 -0.278 1.00 90.88 96 LEU A N 1
ATOM 763 C CA . LEU A 1 96 ? 4.924 9.361 -0.467 1.00 90.88 96 LEU A CA 1
ATOM 764 C C . LEU A 1 96 ? 5.781 8.538 0.507 1.00 90.88 96 LEU A C 1
ATOM 766 O O . LEU A 1 96 ? 5.331 7.537 1.053 1.00 90.88 96 LEU A O 1
ATOM 770 N N . GLU A 1 97 ? 7.015 8.965 0.778 1.00 91.56 97 GLU A N 1
ATOM 771 C CA . GLU A 1 97 ? 7.879 8.235 1.713 1.00 91.56 97 GLU A CA 1
ATOM 772 C C . GLU A 1 97 ? 7.291 8.226 3.135 1.00 91.56 97 GLU A C 1
ATOM 774 O O . GLU A 1 97 ? 7.339 7.212 3.835 1.00 91.56 97 GLU A O 1
ATOM 779 N N . ALA A 1 98 ? 6.697 9.343 3.562 1.00 93.69 98 ALA A N 1
ATOM 780 C CA . ALA A 1 98 ? 6.091 9.458 4.881 1.00 93.69 98 ALA A CA 1
ATOM 781 C C . ALA A 1 98 ? 4.852 8.562 5.019 1.00 93.69 98 ALA A C 1
ATOM 783 O O . ALA A 1 98 ? 4.697 7.901 6.049 1.00 93.69 98 ALA A O 1
ATOM 784 N N . SER A 1 99 ? 4.002 8.489 3.988 1.00 93.31 99 SER A N 1
ATOM 785 C CA . SER A 1 99 ? 2.835 7.599 3.988 1.00 93.31 99 SER A CA 1
ATOM 786 C C . SER A 1 99 ? 3.247 6.127 3.990 1.00 93.31 99 SER A C 1
ATOM 788 O O . SER A 1 99 ? 2.708 5.352 4.783 1.00 93.31 99 SER A O 1
ATOM 790 N N . TYR A 1 100 ? 4.278 5.753 3.224 1.00 89.88 100 TYR A N 1
ATOM 791 C CA . TYR A 1 100 ? 4.850 4.405 3.267 1.00 89.88 100 TYR A CA 1
ATOM 792 C C . TYR A 1 100 ? 5.377 4.038 4.655 1.00 89.88 100 TYR A C 1
ATOM 794 O O . TYR A 1 100 ? 4.986 3.013 5.219 1.00 89.88 100 TYR A O 1
ATOM 802 N N . ARG A 1 101 ? 6.215 4.891 5.258 1.00 91.69 101 ARG A N 1
ATOM 803 C CA . ARG A 1 101 ? 6.755 4.650 6.608 1.00 91.69 101 ARG A CA 1
ATOM 804 C C . ARG A 1 101 ? 5.649 4.526 7.647 1.00 91.69 101 ARG A C 1
ATOM 806 O O . ARG A 1 101 ? 5.716 3.635 8.496 1.00 91.69 101 ARG A O 1
ATOM 813 N N . TRP A 1 102 ? 4.633 5.383 7.569 1.00 93.50 102 TRP A N 1
ATOM 814 C CA . TRP A 1 102 ? 3.471 5.295 8.441 1.00 93.50 102 TRP A CA 1
ATOM 815 C C . TRP A 1 102 ? 2.733 3.968 8.250 1.00 93.50 102 TRP A C 1
ATOM 817 O O . TRP A 1 102 ? 2.523 3.276 9.234 1.00 93.50 102 TRP A O 1
ATOM 827 N N . SER A 1 103 ? 2.434 3.548 7.019 1.00 93.12 103 SER A N 1
ATOM 828 C CA . SER A 1 103 ? 1.677 2.314 6.734 1.00 93.12 103 SER A CA 1
ATOM 829 C C . SER A 1 103 ? 2.365 1.015 7.182 1.00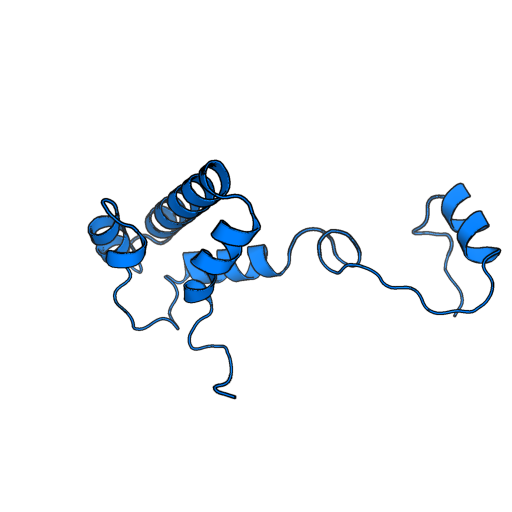 93.12 103 SER A C 1
ATOM 831 O O . SER A 1 103 ? 1.725 -0.030 7.262 1.00 93.12 103 SER A O 1
ATOM 833 N N . SER A 1 104 ? 3.652 1.067 7.548 1.00 91.06 104 SER A N 1
ATOM 834 C CA . SER A 1 104 ? 4.444 -0.103 7.957 1.00 91.06 104 SER A CA 1
ATOM 835 C C . SER A 1 104 ? 3.841 -0.920 9.108 1.00 91.06 104 SER A C 1
ATOM 837 O O . SER A 1 104 ? 4.112 -2.117 9.216 1.00 91.06 104 SER A O 1
ATOM 839 N N . TRP A 1 105 ? 3.009 -0.316 9.966 1.00 90.56 105 TRP A N 1
ATOM 840 C CA . TRP A 1 105 ? 2.335 -1.035 11.051 1.00 90.56 105 TRP A CA 1
ATOM 841 C C . TRP A 1 105 ? 1.352 -2.099 10.545 1.00 90.56 105 TRP A C 1
ATOM 843 O O . TRP A 1 105 ? 1.155 -3.089 11.245 1.00 90.56 105 TRP A O 1
ATOM 853 N N . ILE A 1 106 ? 0.807 -1.949 9.331 1.00 92.38 106 ILE A N 1
ATOM 854 C CA . ILE A 1 106 ? -0.083 -2.933 8.690 1.00 92.38 106 ILE A CA 1
ATOM 855 C C . ILE A 1 106 ? 0.641 -4.273 8.479 1.00 92.38 106 ILE A C 1
ATOM 857 O O . ILE A 1 106 ? 0.029 -5.336 8.507 1.00 92.38 106 ILE A O 1
ATOM 861 N N . PHE A 1 107 ? 1.967 -4.228 8.344 1.00 87.25 107 PHE A N 1
ATOM 862 C CA . PHE A 1 107 ? 2.821 -5.390 8.102 1.00 87.25 107 PHE A CA 1
ATOM 863 C C . PHE A 1 107 ? 3.581 -5.855 9.358 1.00 87.25 107 PHE A C 1
ATOM 865 O O . PHE A 1 107 ? 4.312 -6.851 9.315 1.00 87.25 107 PHE A O 1
ATOM 872 N N . ARG A 1 108 ? 3.460 -5.140 10.489 1.00 74.31 108 ARG A N 1
ATOM 873 C CA . ARG A 1 108 ? 4.132 -5.528 11.740 1.00 74.31 108 ARG A CA 1
ATOM 874 C C . ARG A 1 108 ? 3.518 -6.821 12.286 1.00 74.31 108 ARG A C 1
ATOM 876 O O . ARG A 1 108 ? 2.309 -7.002 12.239 1.00 74.31 108 ARG A O 1
ATOM 883 N N . ASP A 1 109 ? 4.397 -7.687 12.794 1.00 61.66 109 ASP A N 1
ATOM 884 C CA . ASP A 1 109 ? 4.211 -9.106 13.162 1.00 61.66 109 ASP A CA 1
ATOM 885 C C . ASP A 1 109 ? 4.389 -10.140 12.026 1.00 61.66 109 ASP A C 1
ATOM 887 O O . ASP A 1 109 ? 4.477 -11.332 12.314 1.00 61.66 109 ASP A O 1
ATOM 891 N N . ILE A 1 110 ? 4.569 -9.713 10.766 1.00 50.94 110 ILE A N 1
ATOM 892 C CA . ILE A 1 110 ? 4.991 -10.594 9.647 1.00 50.94 110 ILE A CA 1
ATOM 893 C C . ILE A 1 110 ? 6.508 -10.515 9.404 1.00 50.94 110 ILE A C 1
ATOM 895 O O . ILE A 1 110 ? 7.130 -11.475 8.949 1.00 50.94 110 ILE A O 1
ATOM 899 N N . LEU A 1 111 ? 7.128 -9.379 9.733 1.00 46.97 111 LEU A N 1
ATOM 900 C CA . LEU A 1 111 ? 8.570 -9.183 9.581 1.00 46.97 111 LEU A CA 1
ATOM 901 C C . LEU A 1 111 ? 9.341 -9.970 10.659 1.00 46.97 111 LEU A C 1
ATOM 903 O O . LEU A 1 111 ? 9.065 -9.780 11.850 1.00 46.97 111 LEU A O 1
ATOM 907 N N . PRO A 1 112 ? 10.317 -10.823 10.283 1.00 41.38 112 PRO A N 1
ATOM 908 C CA . PRO A 1 112 ? 11.177 -11.498 11.245 1.00 41.38 112 PRO A CA 1
ATOM 909 C C . PRO A 1 112 ? 11.857 -10.471 12.152 1.00 41.38 112 PRO A C 1
ATOM 911 O O . PRO A 1 112 ? 12.368 -9.453 11.681 1.00 41.38 112 PRO A O 1
ATOM 914 N N . LYS A 1 113 ? 11.879 -10.743 13.460 1.00 43.66 113 LYS A N 1
ATOM 915 C CA . LYS A 1 113 ? 12.751 -10.019 14.389 1.00 43.66 113 LYS A CA 1
ATOM 916 C C . LYS A 1 113 ? 14.187 -10.445 14.075 1.00 43.66 113 LYS A C 1
ATOM 918 O O . LYS A 1 113 ? 14.589 -11.530 14.490 1.00 43.66 113 LYS A O 1
ATOM 923 N N . TYR A 1 114 ? 14.890 -9.647 13.276 1.00 40.50 114 TYR A N 1
ATOM 924 C CA . TYR A 1 114 ? 16.335 -9.764 13.076 1.00 40.50 114 TYR A CA 1
ATOM 925 C C . TYR A 1 114 ? 17.088 -9.155 14.258 1.00 40.50 114 TYR A C 1
ATOM 927 O O . TYR A 1 114 ? 16.623 -8.109 14.770 1.00 40.50 114 TYR A O 1
#

pLDDT: mean 88.63, std 11.29, range [40.5, 97.0]